Protein AF-A0AAD7R2Z1-F1 (afdb_monomer_lite)

Sequence (159 aa):
MWKLELHLGRKLVWLECNLHTGELPLRHLIVDLDSATDMDINPNFTRIFVGPPLIKLHDKVIQDLSTDQHYGYRIVCAVRDGVLPARLALLEIRPVNHSHWLTTANRLLRLWVSKHELKGKNHLKNLQFIEEFIIGVYYPCWFNVKVKHSSQEIDLCIQ

pLDDT: mean 76.28, std 16.82, range [32.16, 95.31]

Radius of gyration: 16.96 Å; chains: 1; bounding box: 36×29×52 Å

Foldseek 3Di:
DVVVCVVVVDDPPCQVVVLVVVCVVLVVLQPDLQCLLVFAFDLQQAAAAAADDADDDDVVVLVVDDPLLNLLVQLLVCSNVSHDDPVSSNDDQDGDDPPDVSSVLSSLSSNSRGPNPPPDPVSVVSSSVSVNCCNRPVNSSVVVVVVVVVVVVVVVVPD

Organism: NCBI:txid143900

Structure (mmCIF, N/CA/C/O backbone):
data_AF-A0AAD7R2Z1-F1
#
_entry.id   AF-A0AAD7R2Z1-F1
#
loop_
_atom_site.group_PDB
_atom_site.id
_atom_site.type_symbol
_atom_site.label_atom_id
_atom_site.label_alt_id
_atom_site.label_comp_id
_atom_site.label_asym_id
_atom_site.label_entity_id
_atom_site.label_seq_id
_atom_site.pdbx_PDB_ins_code
_atom_site.Cartn_x
_atom_site.Cartn_y
_atom_site.Cartn_z
_atom_site.occupancy
_atom_site.B_iso_or_equiv
_atom_site.auth_seq_id
_atom_site.auth_comp_id
_atom_site.auth_asym_id
_atom_site.auth_atom_id
_atom_site.pdbx_PDB_model_num
ATOM 1 N N . MET A 1 1 ? -7.208 2.389 -27.638 1.00 43.84 1 MET A N 1
ATOM 2 C CA . MET A 1 1 ? -6.756 3.639 -26.985 1.00 43.84 1 MET A CA 1
ATOM 3 C C . MET A 1 1 ? -7.165 4.877 -27.784 1.00 43.84 1 MET A C 1
ATOM 5 O O . MET A 1 1 ? -7.931 5.658 -27.247 1.00 43.84 1 MET A O 1
ATOM 9 N N . TRP A 1 2 ? -6.814 4.998 -29.071 1.00 33.09 2 TRP A N 1
ATOM 10 C CA . TRP A 1 2 ? -7.135 6.170 -29.916 1.00 33.09 2 TRP A CA 1
ATOM 11 C C . TRP A 1 2 ? -8.634 6.523 -30.074 1.00 33.09 2 TRP A C 1
ATOM 13 O O . TRP A 1 2 ? -8.988 7.696 -30.110 1.00 33.09 2 TRP A O 1
ATOM 23 N N . LYS A 1 3 ? -9.542 5.533 -30.107 1.00 46.34 3 LYS A N 1
ATOM 24 C CA . LYS A 1 3 ? -10.993 5.786 -30.252 1.00 46.34 3 LYS A CA 1
ATOM 25 C C . LYS A 1 3 ? -11.636 6.501 -29.050 1.00 46.34 3 LYS A C 1
ATOM 27 O O . LYS A 1 3 ? -12.673 7.127 -29.221 1.00 46.34 3 LYS A O 1
ATOM 32 N N . LEU A 1 4 ? -11.042 6.414 -27.854 1.00 42.09 4 LEU A N 1
ATOM 33 C CA . LEU A 1 4 ? -11.600 6.996 -26.623 1.00 42.09 4 LEU A CA 1
ATOM 34 C C . LEU A 1 4 ? -11.160 8.455 -26.418 1.00 42.09 4 LEU A C 1
ATOM 36 O O . LEU A 1 4 ? -11.942 9.280 -25.961 1.00 42.09 4 LEU A O 1
ATOM 40 N N . GLU A 1 5 ? -9.925 8.785 -26.802 1.00 49.44 5 GLU A N 1
ATOM 41 C CA . GLU A 1 5 ? -9.398 10.158 -26.757 1.00 49.44 5 GLU A CA 1
ATOM 42 C C . GLU A 1 5 ? -10.112 11.066 -27.762 1.00 49.44 5 GLU A C 1
ATOM 44 O O . GLU A 1 5 ? -10.431 12.210 -27.442 1.00 49.44 5 GLU A O 1
ATOM 49 N N . LEU A 1 6 ? -10.455 10.524 -28.937 1.00 56.31 6 LEU A N 1
ATOM 50 C CA . LEU A 1 6 ? -11.287 11.211 -29.927 1.00 56.31 6 LEU A CA 1
ATOM 51 C C . LEU A 1 6 ? -12.702 11.512 -29.415 1.00 56.31 6 LEU A C 1
ATOM 53 O O . LEU A 1 6 ? -13.277 12.525 -29.792 1.00 56.31 6 LEU A O 1
ATOM 57 N N . HIS A 1 7 ? -13.260 10.656 -28.555 1.00 57.31 7 HIS A N 1
ATOM 58 C CA . HIS A 1 7 ? -14.610 10.839 -28.017 1.00 57.31 7 HIS A CA 1
ATOM 59 C C . HIS A 1 7 ? -14.663 11.871 -26.875 1.00 57.31 7 HIS A C 1
ATOM 61 O O . HIS A 1 7 ? -15.716 12.439 -26.609 1.00 57.31 7 HIS A O 1
ATOM 67 N N . LEU A 1 8 ? -13.531 12.120 -26.203 1.00 52.31 8 LEU A N 1
ATOM 68 C CA . LEU A 1 8 ? -13.421 13.010 -25.037 1.00 52.31 8 LEU A CA 1
ATOM 69 C C . LEU A 1 8 ? -12.708 14.342 -25.330 1.00 52.31 8 LEU A C 1
ATOM 71 O O . LEU A 1 8 ? -12.658 15.204 -24.456 1.00 52.31 8 LEU A O 1
ATOM 75 N N . GLY A 1 9 ? -12.128 14.514 -26.522 1.00 52.06 9 GLY A N 1
ATOM 76 C CA . GLY A 1 9 ? -11.547 15.783 -26.975 1.00 52.06 9 GLY A CA 1
ATOM 77 C C . GLY A 1 9 ? -10.304 16.258 -26.210 1.00 52.06 9 GLY A C 1
ATOM 78 O O . GLY A 1 9 ? -9.946 17.430 -26.303 1.00 52.06 9 GLY A O 1
ATOM 79 N N . ARG A 1 10 ? -9.629 15.389 -25.447 1.00 47.22 10 ARG A N 1
ATOM 80 C CA . ARG A 1 10 ? -8.401 15.737 -24.707 1.00 47.22 10 ARG A CA 1
ATOM 81 C C . ARG A 1 10 ? -7.401 14.582 -24.674 1.00 47.22 10 ARG A C 1
ATOM 83 O O . ARG A 1 10 ? -7.797 13.427 -24.539 1.00 47.22 10 ARG A O 1
ATOM 90 N N . LYS A 1 11 ? -6.102 14.902 -24.764 1.00 50.38 11 LYS A N 1
ATOM 91 C CA . LYS A 1 11 ? -5.001 13.928 -24.632 1.00 50.38 11 LYS A CA 1
ATOM 92 C C . LYS A 1 11 ? -4.988 13.323 -23.228 1.00 50.38 11 LYS A C 1
ATOM 94 O O . LYS A 1 11 ? -5.017 14.066 -22.245 1.00 50.38 11 LYS A O 1
ATOM 99 N N . LEU A 1 12 ? -4.859 12.003 -23.113 1.00 54.19 12 LEU A N 1
ATOM 100 C CA . LEU A 1 12 ? -4.690 11.320 -21.829 1.00 54.19 12 LEU A CA 1
ATOM 101 C C . LEU A 1 12 ? -3.236 11.414 -21.336 1.00 54.19 12 LEU A C 1
ATOM 103 O O . LEU A 1 12 ? -2.536 10.420 -21.206 1.00 54.19 12 LEU A O 1
ATOM 107 N N . VAL A 1 13 ? -2.816 12.627 -20.976 1.00 51.50 13 VAL A N 1
ATOM 108 C CA . VAL A 1 13 ? -1.734 12.879 -19.994 1.00 51.50 13 VAL A CA 1
ATOM 109 C C . VAL A 1 13 ? -2.286 12.746 -18.551 1.00 51.50 13 VAL A C 1
ATOM 111 O O . VAL A 1 13 ? -1.600 12.948 -17.563 1.00 51.50 13 VAL A O 1
ATOM 114 N N . TRP A 1 14 ? -3.563 12.375 -18.409 1.00 56.75 14 TRP A N 1
ATOM 115 C CA . TRP A 1 14 ? -4.373 12.620 -17.217 1.00 56.75 14 TRP A CA 1
ATOM 116 C C . TRP A 1 14 ? -4.494 11.459 -16.222 1.00 56.75 14 TRP A C 1
ATOM 118 O O . TRP A 1 14 ? -5.185 11.637 -15.231 1.00 56.75 14 TRP A O 1
ATOM 128 N N . LEU A 1 15 ? -3.904 10.274 -16.427 1.00 57.38 15 LEU A N 1
ATOM 129 C CA . LEU A 1 15 ? -4.143 9.160 -15.488 1.00 57.38 15 LEU A CA 1
ATOM 130 C C . LEU A 1 15 ? -3.536 9.434 -14.098 1.00 57.38 15 LEU A C 1
ATOM 132 O O . LEU A 1 15 ? -4.245 9.312 -13.105 1.00 57.38 15 LEU A O 1
ATOM 136 N N . GLU A 1 16 ? -2.276 9.877 -14.033 1.00 60.12 16 GLU A N 1
ATOM 137 C CA . GLU A 1 16 ? -1.632 10.310 -12.780 1.00 60.12 16 GLU A CA 1
ATOM 138 C C . GLU A 1 16 ? -2.320 11.547 -12.189 1.00 60.12 16 GLU A C 1
ATOM 140 O O . GLU A 1 16 ? -2.627 11.574 -11.003 1.00 60.12 16 GLU A O 1
ATOM 145 N N . CYS A 1 17 ? -2.682 12.537 -13.012 1.00 60.03 17 CYS A N 1
ATOM 146 C CA . CYS A 1 17 ? -3.427 13.708 -12.538 1.00 60.03 17 CYS A CA 1
ATOM 147 C C . CYS A 1 17 ? -4.828 13.351 -12.007 1.00 60.03 17 CYS A C 1
ATOM 149 O O . CYS A 1 17 ? -5.294 13.970 -11.055 1.00 60.03 17 CYS A O 1
ATOM 151 N N . ASN A 1 18 ? -5.510 12.362 -12.595 1.00 63.53 18 ASN A N 1
ATOM 152 C CA . ASN A 1 18 ? -6.810 11.873 -12.131 1.00 63.53 18 ASN A CA 1
ATOM 153 C C . ASN A 1 18 ? -6.674 11.081 -10.831 1.00 63.53 18 ASN A C 1
ATOM 155 O O . ASN A 1 18 ? -7.543 11.206 -9.973 1.00 63.53 18 ASN A O 1
ATOM 159 N N . LEU A 1 19 ? -5.593 10.308 -10.674 1.00 70.19 19 LEU A N 1
ATOM 160 C CA . LEU A 1 19 ? -5.243 9.684 -9.398 1.00 70.19 19 LEU A CA 1
ATOM 161 C C . LEU A 1 19 ? -5.070 10.784 -8.343 1.00 70.19 19 LEU A C 1
ATOM 163 O O . LEU A 1 19 ? -5.856 10.820 -7.404 1.00 70.19 19 LEU A O 1
ATOM 167 N N . HIS A 1 20 ? -4.223 11.786 -8.597 1.00 66.19 20 HIS A N 1
ATOM 168 C CA . HIS A 1 20 ? -4.030 12.935 -7.703 1.00 66.19 20 HIS A CA 1
ATOM 169 C C . HIS A 1 20 ? -5.300 13.742 -7.416 1.00 66.19 20 HIS A C 1
ATOM 171 O O . HIS A 1 20 ? -5.501 14.223 -6.301 1.00 66.19 20 HIS A O 1
ATOM 177 N N . THR A 1 21 ? -6.198 13.865 -8.390 1.00 66.00 21 THR A N 1
ATOM 178 C CA . THR A 1 21 ? -7.496 14.522 -8.188 1.00 66.00 21 THR A CA 1
ATOM 179 C C . THR A 1 21 ? -8.430 13.664 -7.331 1.00 66.00 21 THR A C 1
ATOM 181 O O . THR A 1 21 ? -9.137 14.204 -6.486 1.00 66.00 21 THR A O 1
ATOM 184 N N . GLY A 1 22 ? -8.415 12.338 -7.500 1.00 65.81 22 GLY A N 1
ATOM 185 C CA . GLY A 1 22 ? -9.160 11.388 -6.666 1.00 65.81 22 GLY A CA 1
ATOM 186 C C . GLY A 1 22 ? -8.639 11.296 -5.228 1.00 65.81 22 GLY A C 1
ATOM 187 O O . GLY A 1 22 ? -9.402 10.994 -4.315 1.00 65.81 22 GLY A O 1
ATOM 188 N N . GLU A 1 23 ? -7.368 11.629 -5.008 1.00 68.94 23 GLU A N 1
ATOM 189 C CA . GLU A 1 23 ? -6.739 11.699 -3.685 1.00 68.94 23 GLU A CA 1
ATOM 190 C C . GLU A 1 23 ? -7.206 12.911 -2.870 1.00 68.94 23 GLU A C 1
ATOM 192 O O . GLU A 1 23 ? -7.312 12.825 -1.647 1.00 68.94 23 GLU A O 1
ATOM 197 N N . LEU A 1 24 ? -7.488 14.048 -3.522 1.00 67.12 24 LEU A N 1
ATOM 198 C CA . LEU A 1 24 ? -7.874 15.298 -2.852 1.00 67.12 24 LEU A CA 1
ATOM 199 C C . LEU A 1 24 ? -9.105 15.129 -1.941 1.00 67.12 24 LEU A C 1
ATOM 201 O O . LEU A 1 24 ? -9.018 15.523 -0.775 1.00 67.12 24 LEU A O 1
ATOM 205 N N . PRO A 1 25 ? -10.206 14.491 -2.390 1.00 67.62 25 PRO A N 1
ATOM 206 C CA . PRO A 1 25 ? -11.323 14.150 -1.522 1.00 67.62 25 PRO A CA 1
ATOM 207 C C . PRO A 1 25 ? -10.960 13.228 -0.362 1.00 67.62 25 PRO A C 1
ATOM 209 O O . PRO A 1 25 ? -11.656 13.268 0.637 1.00 67.62 25 PRO A O 1
ATOM 212 N N . LEU A 1 26 ? -9.907 12.410 -0.444 1.00 68.81 26 LEU A N 1
ATOM 213 C CA . LEU A 1 26 ? -9.545 11.462 0.618 1.00 68.81 26 LEU A CA 1
ATOM 214 C C . LEU A 1 26 ? -8.623 12.074 1.679 1.00 68.81 26 LEU A C 1
ATOM 216 O O . LEU A 1 26 ? -8.532 11.535 2.777 1.00 68.81 26 LEU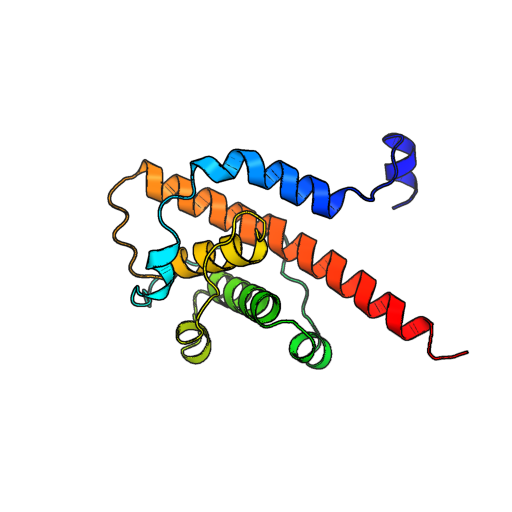 A O 1
ATOM 220 N N . ARG A 1 27 ? -7.985 13.223 1.409 1.00 70.44 27 ARG A N 1
ATOM 221 C CA . ARG A 1 27 ? -7.016 13.850 2.331 1.00 70.44 27 ARG A CA 1
ATOM 222 C C . ARG A 1 27 ? -7.579 14.140 3.720 1.00 70.44 27 ARG A C 1
ATOM 224 O O . ARG A 1 27 ? -6.866 13.975 4.700 1.00 70.44 27 ARG A O 1
ATOM 231 N N . HIS A 1 28 ? -8.848 14.532 3.812 1.00 70.44 28 HIS A N 1
ATOM 232 C CA . HIS A 1 28 ? -9.491 14.839 5.095 1.00 70.44 28 HIS A CA 1
ATOM 233 C C . HIS A 1 28 ? -9.724 13.603 5.981 1.00 70.44 28 HIS A C 1
ATOM 235 O O . HIS A 1 28 ? -10.021 13.746 7.163 1.00 70.44 28 HIS A O 1
ATOM 241 N N . LEU A 1 29 ? -9.607 12.398 5.416 1.00 67.12 29 LEU A N 1
ATOM 242 C CA . LEU A 1 29 ? -9.781 11.130 6.124 1.00 67.12 29 LEU A CA 1
ATOM 243 C C . LEU A 1 29 ? -8.457 10.567 6.664 1.00 67.12 29 LEU A C 1
ATOM 245 O O . LEU A 1 29 ? -8.460 9.552 7.357 1.00 67.12 29 LEU A O 1
ATOM 249 N N . ILE A 1 30 ? -7.335 11.209 6.337 1.00 68.88 30 ILE A N 1
ATOM 250 C CA . ILE A 1 30 ? -5.983 10.760 6.659 1.00 68.88 30 ILE A CA 1
ATOM 251 C C . ILE A 1 30 ? -5.508 11.543 7.884 1.00 68.88 30 ILE A C 1
ATOM 253 O O . ILE A 1 30 ? -5.001 12.655 7.758 1.00 68.88 30 ILE A O 1
ATOM 257 N N . VAL A 1 31 ? -5.707 10.982 9.076 1.00 61.53 31 VAL A N 1
ATOM 258 C CA . VAL A 1 31 ? -5.279 11.583 10.351 1.00 61.53 31 VAL A CA 1
ATOM 259 C C . VAL A 1 31 ? -4.136 10.744 10.943 1.00 61.53 31 VAL A C 1
ATOM 261 O O . VAL A 1 31 ? -4.228 9.520 10.957 1.00 61.53 31 VAL A O 1
ATOM 264 N N . ASP A 1 32 ? -3.059 11.402 11.387 1.00 63.72 32 ASP A N 1
ATOM 265 C CA . ASP A 1 32 ? -1.919 10.856 12.157 1.00 63.72 32 ASP A CA 1
ATOM 266 C C . ASP A 1 32 ? -1.223 9.584 11.621 1.00 63.72 32 ASP A C 1
ATOM 268 O O . ASP A 1 32 ? -0.943 8.630 12.352 1.00 63.72 32 ASP A O 1
ATOM 272 N N . LEU A 1 33 ? -0.841 9.597 10.339 1.00 70.00 33 LEU A N 1
ATOM 273 C CA . LEU A 1 33 ? -0.086 8.506 9.695 1.00 70.00 33 LEU A CA 1
ATOM 274 C C . LEU A 1 33 ? 1.356 8.317 10.180 1.00 70.00 33 LEU A C 1
ATOM 276 O O . LEU A 1 33 ? 1.963 7.282 9.880 1.00 70.00 33 LEU A O 1
ATOM 280 N N . ASP A 1 34 ? 1.942 9.299 10.863 1.00 67.56 34 ASP A N 1
ATOM 281 C CA . ASP A 1 34 ? 3.351 9.209 11.254 1.00 67.56 34 ASP A CA 1
ATOM 282 C C . ASP A 1 34 ? 3.589 8.086 12.271 1.00 67.56 34 ASP A C 1
ATOM 284 O O . ASP A 1 34 ? 4.593 7.386 12.171 1.00 67.56 34 ASP A O 1
ATOM 288 N N . SER A 1 35 ? 2.593 7.806 13.114 1.00 68.69 35 SER A N 1
ATOM 289 C CA . SER A 1 35 ? 2.616 6.726 14.109 1.00 68.69 35 SER A CA 1
ATOM 290 C C . SER A 1 35 ? 2.430 5.314 13.533 1.00 68.69 35 SER A C 1
ATOM 292 O O . SER A 1 35 ? 2.684 4.326 14.220 1.00 68.69 35 SER A O 1
ATOM 294 N N . ALA A 1 36 ? 1.992 5.176 12.274 1.00 67.12 36 ALA A N 1
ATOM 295 C CA . ALA A 1 36 ? 1.623 3.880 11.695 1.00 67.12 36 ALA A CA 1
ATOM 296 C C . ALA A 1 36 ? 2.800 2.892 11.597 1.00 67.12 36 ALA A C 1
ATOM 298 O O . ALA A 1 36 ? 2.593 1.677 11.646 1.00 67.12 36 ALA A O 1
ATOM 299 N N . THR A 1 37 ? 4.026 3.405 11.449 1.00 69.88 37 THR A N 1
ATOM 300 C CA . THR A 1 37 ? 5.254 2.601 11.357 1.00 69.88 37 THR A CA 1
ATOM 301 C C . THR A 1 37 ? 5.692 2.022 12.698 1.00 69.88 37 THR A C 1
ATOM 303 O O . THR A 1 37 ? 6.309 0.960 12.708 1.00 69.88 37 THR A O 1
ATOM 306 N N . ASP A 1 38 ? 5.308 2.658 13.805 1.00 78.00 38 ASP A N 1
ATOM 307 C CA . ASP A 1 38 ? 5.702 2.258 15.161 1.00 78.00 38 ASP A CA 1
ATOM 308 C C . ASP A 1 38 ? 4.762 1.191 15.743 1.00 78.00 38 ASP A C 1
ATOM 310 O O . ASP A 1 38 ? 5.031 0.598 16.786 1.00 78.00 38 ASP A O 1
ATOM 314 N N . MET A 1 39 ? 3.643 0.928 15.062 1.00 83.50 39 MET A N 1
ATOM 315 C CA . MET A 1 39 ? 2.657 -0.053 15.493 1.00 83.50 39 MET A CA 1
ATOM 316 C C . MET A 1 39 ? 3.066 -1.479 15.114 1.00 83.50 39 MET A C 1
ATOM 318 O O . MET A 1 39 ? 3.430 -1.770 13.966 1.00 83.50 39 MET A O 1
ATOM 322 N N . ASP A 1 40 ? 2.874 -2.392 16.064 1.00 88.38 40 ASP A N 1
ATOM 323 C CA . ASP A 1 40 ? 2.938 -3.836 15.853 1.00 88.38 40 ASP A CA 1
ATOM 324 C C . ASP A 1 40 ? 2.055 -4.292 14.685 1.00 88.38 40 ASP A C 1
ATOM 326 O O . ASP A 1 40 ? 0.939 -3.803 14.500 1.00 88.38 40 ASP A O 1
ATOM 330 N N . ILE A 1 41 ? 2.501 -5.317 13.959 1.00 90.50 41 ILE A N 1
ATOM 331 C CA . ILE A 1 41 ? 1.682 -5.994 12.947 1.00 90.50 41 ILE A CA 1
ATOM 332 C C . ILE A 1 41 ? 0.545 -6.770 13.612 1.00 90.50 41 ILE A C 1
ATOM 334 O O . ILE A 1 41 ? 0.747 -7.487 14.597 1.00 90.50 41 ILE A O 1
ATOM 338 N N . ASN A 1 42 ? -0.651 -6.675 13.037 1.00 89.94 42 ASN A N 1
ATOM 339 C CA . ASN A 1 42 ? -1.754 -7.571 13.338 1.00 89.94 42 ASN A CA 1
ATOM 340 C C . ASN A 1 42 ? -1.620 -8.831 12.465 1.00 89.94 42 ASN A C 1
ATOM 342 O O . ASN A 1 42 ? -1.882 -8.748 11.272 1.00 89.94 42 ASN A O 1
ATOM 346 N N . PRO A 1 43 ? -1.269 -10.012 13.003 1.00 86.62 43 PRO A N 1
ATOM 347 C CA . PRO A 1 43 ? -1.122 -11.224 12.189 1.00 86.62 43 PRO A CA 1
ATOM 348 C C . PRO A 1 43 ? -2.439 -11.695 11.548 1.00 86.62 43 PRO A C 1
ATOM 350 O O . PRO A 1 43 ? -2.407 -12.503 10.628 1.00 86.62 43 PRO A O 1
ATOM 353 N N . ASN A 1 44 ? -3.581 -11.185 12.020 1.00 89.94 44 ASN A N 1
ATOM 354 C CA . ASN A 1 44 ? -4.922 -11.542 11.567 1.00 89.94 44 ASN A CA 1
ATOM 355 C C . ASN A 1 44 ? -5.627 -10.361 10.873 1.00 89.94 44 ASN A C 1
ATOM 357 O O . ASN A 1 44 ? -6.848 -10.222 10.981 1.00 89.94 44 ASN A O 1
ATOM 361 N N . PHE A 1 45 ? -4.882 -9.458 10.220 1.00 90.69 45 PHE A N 1
ATOM 362 C CA . PHE A 1 45 ? -5.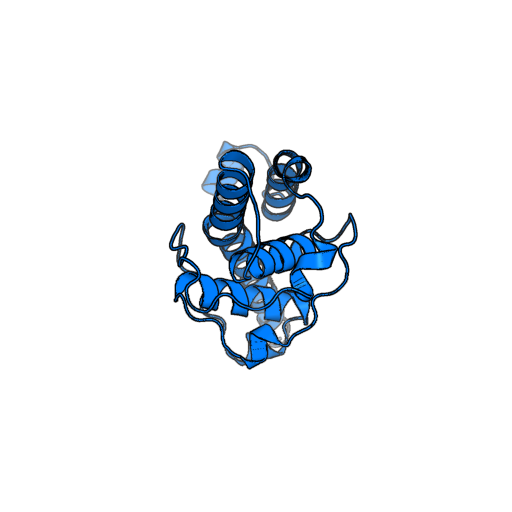500 -8.377 9.449 1.00 90.69 45 PHE A CA 1
ATOM 363 C C . PHE A 1 45 ? -6.411 -8.947 8.347 1.00 90.69 45 PHE A C 1
ATOM 365 O O . PHE A 1 45 ? -6.184 -10.033 7.810 1.00 90.69 45 PHE A O 1
ATOM 372 N N . THR A 1 46 ? -7.471 -8.217 7.997 1.00 91.69 46 THR A N 1
ATOM 373 C CA . THR A 1 46 ? -8.408 -8.680 6.964 1.00 91.69 46 THR A CA 1
ATOM 374 C C . THR A 1 46 ? -7.815 -8.440 5.580 1.00 91.69 46 THR A C 1
ATOM 376 O O . THR A 1 46 ? -7.431 -7.317 5.248 1.00 91.69 46 THR A O 1
ATOM 379 N N . ARG A 1 47 ? -7.754 -9.488 4.751 1.00 94.19 47 ARG A N 1
ATOM 380 C CA . ARG A 1 47 ? -7.340 -9.344 3.349 1.00 94.19 47 ARG A CA 1
ATOM 381 C C . ARG A 1 47 ? -8.314 -8.453 2.583 1.00 94.19 47 ARG A C 1
ATOM 383 O O . ARG A 1 47 ? -9.528 -8.600 2.719 1.00 94.19 47 ARG A O 1
ATOM 390 N N . ILE A 1 48 ? -7.786 -7.596 1.717 1.00 92.88 48 ILE A N 1
ATOM 391 C CA . ILE A 1 48 ? -8.594 -6.785 0.800 1.00 92.88 48 ILE A CA 1
ATOM 392 C C . ILE A 1 48 ? -8.379 -7.313 -0.613 1.00 92.88 48 ILE A C 1
ATOM 394 O O . ILE A 1 48 ? -7.268 -7.301 -1.138 1.00 92.88 48 ILE A O 1
ATOM 398 N N . PHE A 1 49 ? -9.453 -7.786 -1.241 1.00 90.75 49 PHE A N 1
ATOM 399 C CA . PHE A 1 49 ? -9.416 -8.343 -2.589 1.00 90.75 49 PHE A CA 1
ATOM 400 C C . PHE A 1 49 ? -10.442 -7.642 -3.482 1.00 90.75 49 PHE A C 1
ATOM 402 O O . PHE A 1 49 ? -11.524 -8.160 -3.740 1.00 90.75 49 PHE A O 1
ATOM 409 N N . VAL A 1 50 ? -10.084 -6.440 -3.939 1.00 90.75 50 VAL A N 1
ATOM 410 C CA . VAL A 1 50 ? -10.905 -5.609 -4.831 1.00 90.75 50 VAL A CA 1
ATOM 411 C C . VAL A 1 50 ? -10.114 -5.183 -6.069 1.00 90.75 50 VAL A C 1
ATOM 413 O O . VAL A 1 50 ? -8.880 -5.193 -6.069 1.00 90.75 50 VAL A O 1
ATOM 416 N N . GLY A 1 51 ? -10.833 -4.812 -7.131 1.00 89.81 51 GLY A N 1
ATOM 417 C CA . GLY A 1 51 ? -10.251 -4.332 -8.386 1.00 89.81 51 GLY A CA 1
ATOM 418 C C . GLY A 1 51 ? -9.474 -5.392 -9.189 1.00 89.81 51 GLY A C 1
ATOM 419 O O . GLY A 1 51 ? -9.443 -6.573 -8.827 1.00 89.81 51 GLY A O 1
ATOM 420 N N . PRO A 1 52 ? -8.844 -4.994 -10.311 1.00 89.31 52 PRO A N 1
ATOM 421 C CA . PRO A 1 52 ? -8.076 -5.898 -11.157 1.00 89.31 52 PRO A CA 1
ATOM 422 C C . PRO A 1 52 ? -6.847 -6.449 -10.417 1.00 89.31 52 PRO A C 1
ATOM 424 O O . PRO A 1 52 ? -6.362 -5.826 -9.464 1.00 89.31 52 PRO A O 1
ATOM 427 N N . PRO A 1 53 ? -6.317 -7.614 -10.830 1.00 88.19 53 PRO A N 1
ATOM 428 C CA . PRO A 1 53 ? -5.072 -8.137 -10.280 1.00 88.19 53 PRO A CA 1
ATOM 429 C C . PRO A 1 53 ? -3.925 -7.147 -10.505 1.00 88.19 53 PRO A C 1
ATOM 431 O O . PRO A 1 53 ? -3.866 -6.466 -11.531 1.00 88.19 53 PRO A O 1
ATOM 434 N N . LEU A 1 54 ? -3.007 -7.070 -9.539 1.00 89.00 54 LEU A N 1
ATOM 435 C CA . LEU A 1 54 ? -1.794 -6.276 -9.690 1.00 89.00 54 LEU A CA 1
ATOM 436 C C . LEU A 1 54 ? -0.934 -6.896 -10.798 1.0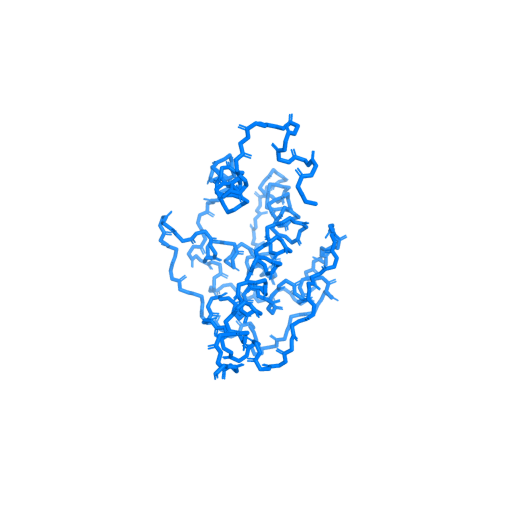0 89.00 54 LEU A C 1
ATOM 438 O O . LEU A 1 54 ? -0.804 -8.121 -10.869 1.00 89.00 54 LEU A O 1
ATOM 442 N N . ILE A 1 55 ? -0.352 -6.063 -11.661 1.00 88.50 55 ILE A N 1
ATOM 443 C CA . ILE A 1 55 ? 0.543 -6.547 -12.713 1.00 88.50 55 ILE A CA 1
ATOM 444 C C . ILE A 1 55 ? 1.716 -7.317 -12.088 1.00 88.50 55 ILE A C 1
ATOM 446 O O . ILE A 1 55 ? 2.345 -6.873 -11.122 1.00 88.50 55 ILE A O 1
ATOM 450 N N . LYS A 1 56 ? 2.001 -8.506 -12.622 1.00 89.06 56 LYS A N 1
ATOM 451 C CA . LYS A 1 56 ? 3.168 -9.286 -12.209 1.00 89.06 56 LYS A CA 1
ATOM 452 C C . LYS A 1 56 ? 4.402 -8.669 -12.852 1.00 89.06 56 LYS A C 1
ATOM 454 O O . LYS A 1 56 ? 4.545 -8.704 -14.071 1.00 89.06 56 LYS A O 1
ATOM 459 N N . LEU A 1 57 ? 5.254 -8.070 -12.029 1.00 85.62 57 LEU A N 1
ATOM 460 C CA . LEU A 1 57 ? 6.506 -7.476 -12.476 1.00 85.62 57 LEU A CA 1
ATOM 461 C C . LEU A 1 57 ? 7.581 -8.559 -12.564 1.00 85.62 57 LEU A C 1
ATOM 463 O O . LEU A 1 57 ? 7.633 -9.453 -11.722 1.00 85.62 57 LEU A O 1
ATOM 467 N N . HIS A 1 58 ? 8.442 -8.472 -13.576 1.00 84.12 58 HIS A N 1
ATOM 468 C CA . HIS A 1 58 ? 9.628 -9.320 -13.663 1.00 84.12 58 HIS A CA 1
ATOM 469 C C . HIS A 1 58 ? 10.635 -8.923 -12.571 1.00 84.12 58 HIS A C 1
ATOM 471 O O . HIS A 1 58 ? 10.744 -7.740 -12.248 1.00 84.12 58 HIS A O 1
ATOM 477 N N . ASP A 1 59 ? 11.416 -9.872 -12.047 1.00 82.31 59 ASP A N 1
ATOM 478 C CA . ASP A 1 59 ? 12.322 -9.626 -10.911 1.00 82.31 59 ASP A CA 1
ATOM 479 C C . ASP A 1 59 ? 13.303 -8.472 -11.149 1.00 82.31 59 ASP A C 1
ATOM 481 O O . ASP A 1 59 ? 13.535 -7.669 -10.252 1.00 82.31 59 ASP A O 1
ATOM 485 N N . LYS A 1 60 ? 13.810 -8.338 -12.380 1.00 80.44 60 LYS A N 1
ATOM 486 C CA . LYS A 1 60 ? 14.650 -7.203 -12.801 1.00 80.44 60 LYS A CA 1
ATOM 487 C C . LYS A 1 60 ? 13.957 -5.851 -12.579 1.00 80.44 60 LYS A C 1
ATOM 489 O O . LYS A 1 60 ? 14.512 -4.975 -11.938 1.00 80.44 60 LYS A O 1
ATOM 494 N N . VAL A 1 61 ? 12.697 -5.724 -13.003 1.00 82.44 61 VAL A N 1
ATOM 495 C CA . VAL A 1 61 ? 11.915 -4.490 -12.812 1.00 82.44 61 VAL A CA 1
ATOM 496 C C . VAL A 1 61 ? 11.689 -4.219 -11.326 1.00 82.44 61 VAL A C 1
ATOM 498 O O . VAL A 1 61 ? 11.749 -3.073 -10.906 1.00 82.44 61 VAL A O 1
ATOM 501 N N . ILE A 1 62 ? 11.456 -5.264 -10.522 1.00 82.81 62 ILE A N 1
ATOM 502 C CA . ILE A 1 62 ? 11.277 -5.145 -9.066 1.00 82.81 62 ILE A CA 1
ATOM 503 C C . ILE A 1 62 ? 12.556 -4.645 -8.375 1.00 82.81 62 ILE A C 1
ATOM 505 O O . ILE A 1 62 ? 12.454 -3.942 -7.365 1.00 82.81 62 ILE A O 1
ATOM 509 N N . GLN A 1 63 ? 13.730 -5.029 -8.882 1.00 82.69 63 GLN A N 1
ATOM 510 C CA . GLN A 1 63 ? 15.038 -4.602 -8.370 1.00 82.69 63 GLN A CA 1
ATOM 511 C C . GLN A 1 63 ? 15.341 -3.137 -8.703 1.00 82.69 63 GLN A C 1
ATOM 513 O O . GLN A 1 63 ? 15.952 -2.458 -7.884 1.00 82.69 63 GLN A O 1
ATOM 518 N N . ASP A 1 64 ? 14.844 -2.642 -9.837 1.00 84.44 64 ASP A N 1
ATOM 519 C CA . ASP A 1 64 ? 15.030 -1.254 -10.280 1.00 84.44 64 ASP A CA 1
ATOM 520 C C . ASP A 1 64 ? 14.010 -0.270 -9.663 1.00 84.44 64 ASP A C 1
ATOM 522 O O . ASP A 1 64 ? 14.071 0.940 -9.900 1.00 84.44 64 ASP A O 1
ATOM 526 N N . LEU A 1 65 ? 13.049 -0.758 -8.866 1.00 86.00 65 LEU A N 1
ATOM 527 C CA . LEU A 1 65 ? 12.093 0.096 -8.157 1.00 86.00 65 LEU A CA 1
ATOM 528 C C . LEU A 1 65 ? 12.783 0.895 -7.048 1.00 86.00 65 LEU A C 1
ATOM 530 O O . LEU A 1 65 ? 13.593 0.369 -6.284 1.00 86.00 65 LEU A O 1
ATOM 534 N N . SER A 1 66 ? 12.365 2.151 -6.873 1.00 87.19 66 SER A N 1
ATOM 535 C CA . SER A 1 66 ? 12.758 2.910 -5.682 1.00 87.19 66 SER A CA 1
ATOM 536 C C . SER A 1 66 ? 12.210 2.252 -4.411 1.00 87.19 66 SER A C 1
ATOM 538 O O . SER A 1 66 ? 11.223 1.515 -4.459 1.00 87.19 66 SER A O 1
ATOM 540 N N . THR A 1 67 ? 12.798 2.557 -3.252 1.00 87.25 67 THR A N 1
ATOM 541 C CA . THR A 1 67 ? 12.393 1.974 -1.961 1.00 87.25 67 THR A CA 1
ATOM 542 C C . THR A 1 67 ? 10.884 2.072 -1.713 1.00 87.25 67 THR A C 1
ATOM 544 O O . THR A 1 67 ? 10.249 1.073 -1.379 1.00 87.25 67 THR A O 1
ATOM 547 N N . ASP A 1 68 ? 10.283 3.240 -1.957 1.00 87.06 68 ASP A N 1
ATOM 548 C CA . ASP A 1 68 ? 8.845 3.450 -1.752 1.00 87.06 68 ASP A CA 1
ATOM 549 C C . ASP A 1 68 ? 7.988 2.665 -2.755 1.00 87.06 68 ASP A C 1
ATOM 551 O O . ASP A 1 68 ? 6.920 2.167 -2.400 1.00 87.06 68 ASP A O 1
ATOM 555 N N . GLN A 1 69 ? 8.437 2.541 -4.005 1.00 89.06 69 GLN A N 1
ATOM 556 C CA . GLN A 1 69 ? 7.723 1.787 -5.040 1.00 89.06 69 GLN A CA 1
ATOM 557 C C . GLN A 1 69 ? 7.791 0.287 -4.759 1.00 89.06 69 GLN A C 1
ATOM 559 O O . GLN A 1 69 ? 6.783 -0.411 -4.860 1.00 89.06 69 GLN A O 1
ATOM 564 N N . HIS A 1 70 ? 8.968 -0.202 -4.366 1.00 91.12 70 HIS A N 1
ATOM 565 C CA . HIS A 1 70 ? 9.168 -1.587 -3.969 1.00 91.12 70 HIS A CA 1
ATOM 566 C C . HIS A 1 70 ? 8.292 -1.933 -2.764 1.00 91.12 70 HIS A C 1
ATOM 568 O O . HIS A 1 70 ? 7.598 -2.950 -2.781 1.00 91.12 70 HIS A O 1
ATOM 574 N N . TYR A 1 71 ? 8.275 -1.069 -1.744 1.00 92.12 71 TYR A N 1
ATOM 575 C CA . TYR A 1 71 ? 7.407 -1.235 -0.584 1.00 92.12 71 TYR A CA 1
ATOM 576 C C . TYR A 1 71 ? 5.936 -1.316 -1.003 1.00 92.12 71 TYR A C 1
ATOM 578 O O . TYR A 1 71 ? 5.272 -2.299 -0.680 1.00 92.12 71 TYR A O 1
ATOM 586 N N . GLY A 1 72 ? 5.465 -0.346 -1.795 1.00 92.94 72 GLY A N 1
ATOM 587 C CA . GLY A 1 72 ? 4.092 -0.292 -2.300 1.00 92.94 72 GLY A CA 1
ATOM 588 C C . GLY A 1 72 ? 3.685 -1.543 -3.075 1.00 92.94 72 GLY A C 1
ATOM 589 O O . GLY A 1 72 ? 2.626 -2.113 -2.824 1.00 92.94 72 GLY A O 1
ATOM 590 N N . TYR A 1 73 ? 4.555 -2.038 -3.959 1.00 93.19 73 TYR A N 1
ATOM 591 C CA . TYR A 1 73 ? 4.311 -3.284 -4.687 1.00 93.19 73 TYR A CA 1
ATOM 592 C C . TYR A 1 73 ? 4.113 -4.465 -3.732 1.00 93.19 73 TYR A C 1
ATOM 594 O O . TYR A 1 73 ? 3.143 -5.218 -3.829 1.00 93.19 73 TYR A O 1
ATOM 602 N N . ARG A 1 74 ? 5.047 -4.626 -2.789 1.00 94.06 74 ARG A N 1
ATOM 603 C CA . ARG A 1 74 ? 5.081 -5.768 -1.875 1.00 94.06 74 ARG A CA 1
ATOM 604 C C . ARG A 1 74 ? 3.926 -5.746 -0.880 1.00 94.06 74 ARG A C 1
ATOM 606 O O . ARG A 1 74 ? 3.364 -6.807 -0.613 1.00 94.06 74 ARG A O 1
ATOM 613 N N . ILE A 1 75 ? 3.562 -4.577 -0.354 1.00 94.81 75 ILE A N 1
ATOM 614 C CA . ILE A 1 75 ? 2.488 -4.472 0.636 1.00 94.81 75 ILE A CA 1
ATOM 615 C C . ILE A 1 75 ? 1.111 -4.681 0.005 1.00 94.81 75 ILE A C 1
ATOM 617 O O . ILE A 1 75 ? 0.282 -5.358 0.603 1.00 94.81 75 ILE A O 1
ATOM 621 N N . VAL A 1 76 ? 0.882 -4.236 -1.235 1.00 95.31 76 VAL A N 1
ATOM 622 C CA . VAL A 1 76 ? -0.363 -4.559 -1.954 1.00 95.31 76 VAL A CA 1
ATOM 623 C C . VAL A 1 76 ? -0.502 -6.064 -2.164 1.00 95.31 76 VAL A C 1
ATOM 625 O O . VAL A 1 76 ? -1.579 -6.607 -1.926 1.00 95.31 76 VAL A O 1
ATOM 628 N N . CYS A 1 77 ? 0.566 -6.758 -2.572 1.00 94.12 77 CYS A N 1
ATOM 629 C CA . CYS A 1 77 ? 0.539 -8.220 -2.673 1.00 94.12 77 CYS A CA 1
ATOM 630 C C . CYS A 1 77 ? 0.211 -8.861 -1.317 1.00 94.12 77 CYS A C 1
ATOM 632 O O . CYS A 1 77 ? -0.727 -9.647 -1.226 1.00 94.12 77 CYS A O 1
ATOM 634 N N . ALA A 1 78 ? 0.904 -8.448 -0.253 1.00 94.25 78 ALA A N 1
ATOM 635 C CA . ALA A 1 78 ? 0.683 -8.960 1.097 1.00 94.25 78 ALA A CA 1
ATOM 636 C C . ALA A 1 78 ? -0.761 -8.770 1.590 1.00 94.25 78 ALA A C 1
ATOM 638 O O . ALA A 1 78 ? -1.353 -9.698 2.142 1.00 94.25 78 ALA A O 1
ATOM 639 N N . VAL A 1 79 ? -1.355 -7.592 1.368 1.00 95.25 79 VAL A N 1
ATOM 640 C CA . VAL A 1 79 ? -2.737 -7.317 1.784 1.00 95.25 79 VAL A CA 1
ATOM 641 C C . VAL A 1 79 ? -3.742 -8.150 0.986 1.00 95.25 79 VAL A C 1
ATOM 643 O O . VAL A 1 79 ? -4.729 -8.625 1.551 1.00 95.25 79 VAL A O 1
ATOM 646 N N . ARG A 1 80 ? -3.500 -8.374 -0.311 1.00 94.25 80 ARG A N 1
ATOM 647 C CA . ARG A 1 80 ? -4.374 -9.213 -1.150 1.00 94.25 80 ARG A CA 1
ATOM 648 C C . ARG A 1 80 ? -4.301 -10.689 -0.771 1.00 94.25 80 ARG A C 1
ATOM 650 O O . ARG A 1 80 ? -5.340 -11.356 -0.758 1.00 94.25 80 ARG A O 1
ATOM 657 N N . ASP A 1 81 ? -3.102 -11.159 -0.438 1.00 92.75 81 ASP A N 1
ATOM 658 C CA . ASP A 1 81 ? -2.832 -12.539 -0.028 1.00 92.75 81 ASP A CA 1
ATOM 659 C C . ASP A 1 81 ? -3.225 -12.798 1.437 1.00 92.75 81 ASP A C 1
ATOM 661 O O . ASP A 1 81 ? -3.440 -13.943 1.829 1.00 92.75 81 ASP A O 1
ATOM 665 N N . GLY A 1 82 ? -3.371 -11.740 2.243 1.00 93.06 82 GLY A N 1
ATOM 666 C CA . GLY A 1 82 ? -3.672 -11.835 3.673 1.00 93.06 82 GLY A CA 1
ATOM 667 C C . GLY A 1 82 ? -2.468 -12.226 4.530 1.00 93.06 82 GLY A C 1
ATOM 668 O O . GLY A 1 82 ? -2.646 -12.656 5.664 1.00 93.06 82 GLY A O 1
ATOM 669 N N . VAL A 1 83 ? -1.247 -12.112 3.997 1.00 92.25 83 VAL A N 1
ATOM 670 C CA . VAL A 1 83 ? -0.009 -12.505 4.683 1.00 92.25 83 VAL A CA 1
ATOM 671 C C . VAL A 1 83 ? 1.052 -11.430 4.483 1.00 92.25 83 VAL A C 1
ATOM 673 O O . VAL A 1 83 ? 1.459 -11.155 3.357 1.00 92.25 83 VAL A O 1
ATOM 676 N N . LEU A 1 84 ? 1.544 -10.853 5.584 1.00 93.06 84 LEU A N 1
ATOM 677 C CA . LEU A 1 84 ? 2.629 -9.872 5.563 1.00 93.06 84 LEU A CA 1
ATOM 678 C C . LEU A 1 84 ? 3.984 -10.541 5.860 1.00 93.06 84 LEU A C 1
ATOM 680 O O . LEU A 1 84 ? 4.178 -11.057 6.961 1.00 93.06 84 LEU A O 1
ATOM 684 N N . PRO A 1 85 ? 4.955 -10.512 4.929 1.00 91.81 85 PRO A N 1
ATOM 685 C CA . PRO A 1 85 ? 6.296 -11.028 5.191 1.00 91.81 85 PRO A CA 1
ATOM 686 C C . PRO A 1 85 ? 7.006 -10.253 6.311 1.00 91.81 85 PRO A C 1
ATOM 688 O O . PRO A 1 85 ? 7.029 -9.023 6.290 1.00 91.81 85 PRO A O 1
ATOM 691 N N . ALA A 1 86 ? 7.686 -10.954 7.226 1.00 87.88 86 ALA A N 1
ATOM 692 C CA . ALA A 1 86 ? 8.397 -10.330 8.353 1.00 87.88 86 ALA A CA 1
ATOM 693 C C . ALA A 1 86 ? 9.420 -9.269 7.906 1.00 87.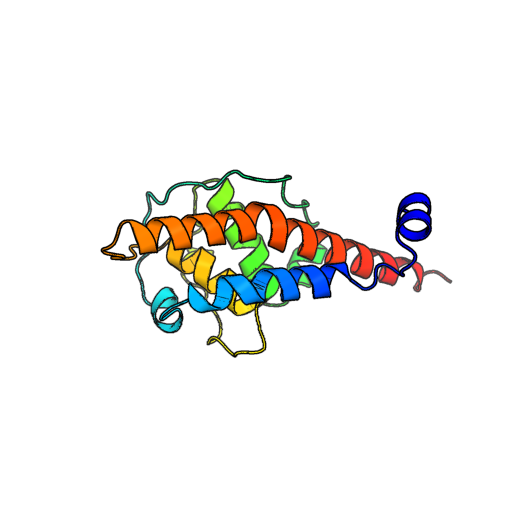88 86 ALA A C 1
ATOM 695 O O . ALA A 1 86 ? 9.477 -8.179 8.463 1.00 87.88 86 ALA A O 1
ATOM 696 N N . ARG A 1 87 ? 10.168 -9.542 6.828 1.00 88.19 87 ARG A N 1
ATOM 697 C CA . ARG A 1 87 ? 11.084 -8.566 6.214 1.00 88.19 87 ARG A CA 1
ATOM 698 C C . ARG A 1 87 ? 10.378 -7.262 5.837 1.00 88.19 87 ARG A C 1
ATOM 700 O O . ARG A 1 87 ? 10.965 -6.201 5.986 1.00 88.19 87 ARG A O 1
ATOM 707 N N . LEU A 1 88 ? 9.164 -7.349 5.292 1.00 88.81 88 LEU A N 1
ATOM 708 C CA . LEU A 1 88 ? 8.405 -6.185 4.835 1.00 88.81 88 LEU A CA 1
ATOM 709 C C . LEU A 1 88 ? 7.864 -5.375 6.020 1.00 88.81 88 LEU A C 1
ATOM 711 O O . LEU A 1 88 ? 7.828 -4.152 5.947 1.00 88.81 88 LEU A O 1
ATOM 715 N N . ALA A 1 89 ? 7.499 -6.050 7.113 1.00 86.56 89 ALA A N 1
ATOM 716 C CA . ALA A 1 89 ? 7.056 -5.413 8.351 1.00 86.56 89 ALA A CA 1
ATOM 717 C C . ALA A 1 89 ? 8.136 -4.539 9.013 1.00 86.56 89 ALA A C 1
ATOM 719 O O . ALA A 1 89 ? 7.796 -3.545 9.649 1.00 86.56 89 ALA A O 1
ATOM 720 N N . LEU A 1 90 ? 9.412 -4.909 8.846 1.00 84.75 90 LEU A N 1
ATOM 721 C CA . LEU A 1 90 ? 10.575 -4.221 9.420 1.00 84.75 90 LEU A CA 1
ATOM 722 C C . LEU A 1 90 ? 11.083 -3.042 8.577 1.00 84.75 90 LEU A C 1
ATOM 724 O O . LEU A 1 90 ? 12.010 -2.357 8.997 1.00 84.75 90 LEU A O 1
ATOM 728 N N . LEU A 1 91 ? 10.543 -2.825 7.373 1.00 84.50 91 LEU A N 1
ATOM 729 C CA . LEU A 1 91 ? 10.984 -1.712 6.536 1.00 84.50 91 LEU A CA 1
ATOM 730 C C . LEU A 1 91 ? 10.413 -0.393 7.060 1.00 84.50 91 LEU A C 1
ATOM 732 O O . LEU A 1 91 ? 9.196 -0.231 7.165 1.00 84.50 91 LEU A O 1
ATOM 736 N N . GLU A 1 92 ? 11.302 0.564 7.316 1.00 76.31 92 GLU A N 1
ATOM 737 C CA . GLU A 1 92 ? 10.916 1.937 7.616 1.00 76.31 92 GLU A CA 1
ATOM 738 C C . GLU A 1 92 ? 10.330 2.607 6.372 1.00 76.31 92 GLU A C 1
ATOM 740 O O . GLU A 1 92 ? 10.913 2.588 5.283 1.00 76.31 92 GLU A O 1
ATOM 745 N N . ILE A 1 93 ? 9.163 3.224 6.541 1.00 79.81 93 ILE A N 1
ATOM 746 C CA . ILE A 1 93 ? 8.559 4.065 5.511 1.00 79.81 93 ILE A CA 1
ATOM 747 C C . ILE A 1 93 ? 8.979 5.500 5.791 1.00 79.81 93 ILE A C 1
ATOM 749 O O . ILE A 1 93 ? 8.866 5.975 6.922 1.00 79.81 93 ILE A O 1
ATOM 753 N N . ARG A 1 94 ? 9.408 6.223 4.755 1.00 77.31 94 ARG A N 1
ATOM 754 C CA . ARG A 1 94 ? 9.777 7.637 4.889 1.00 77.31 94 ARG A CA 1
ATOM 755 C C . ARG A 1 94 ? 8.648 8.462 5.534 1.00 77.31 94 ARG A C 1
ATOM 757 O O . ARG A 1 94 ? 7.478 8.106 5.359 1.00 77.31 94 ARG A O 1
ATOM 764 N N . PRO A 1 95 ? 8.965 9.530 6.291 1.00 72.44 95 PRO A N 1
ATOM 765 C CA . PRO A 1 95 ? 7.959 10.432 6.855 1.00 72.44 95 PRO A CA 1
ATOM 766 C C . PRO A 1 95 ? 7.002 10.961 5.786 1.00 72.44 95 PRO A C 1
ATOM 768 O O . PRO A 1 95 ? 7.396 11.122 4.624 1.00 72.44 95 PRO A O 1
ATOM 771 N N . VAL A 1 96 ? 5.749 11.233 6.161 1.00 65.31 96 VAL A N 1
ATOM 772 C CA . VAL A 1 96 ? 4.795 11.822 5.216 1.00 65.31 96 VAL A CA 1
ATOM 773 C C . VAL A 1 96 ? 5.249 13.238 4.867 1.00 65.31 96 VAL A C 1
ATOM 775 O O . VAL A 1 96 ? 5.446 14.079 5.735 1.00 65.31 96 VAL A O 1
ATOM 778 N N . ASN A 1 97 ? 5.366 13.524 3.574 1.00 64.12 97 ASN A N 1
ATOM 779 C CA . ASN A 1 97 ? 5.483 14.885 3.064 1.00 64.12 97 ASN A CA 1
ATOM 780 C C . ASN A 1 97 ? 4.279 15.163 2.149 1.00 64.12 97 ASN A C 1
ATOM 782 O O . ASN A 1 97 ? 3.845 14.285 1.399 1.00 64.12 97 ASN A O 1
ATOM 786 N N . HIS A 1 98 ? 3.729 16.378 2.213 1.00 54.81 98 HIS A N 1
ATOM 787 C CA . HIS A 1 98 ? 2.478 16.790 1.565 1.00 54.81 98 HIS A CA 1
ATOM 788 C C . HIS A 1 98 ? 2.424 16.537 0.048 1.00 54.81 98 HIS A C 1
ATOM 790 O O . HIS A 1 98 ? 1.329 16.385 -0.508 1.00 54.81 98 HIS A O 1
ATOM 796 N N . SER A 1 99 ? 3.587 16.468 -0.604 1.00 57.09 99 SER A N 1
ATOM 797 C CA . SER A 1 99 ? 3.767 16.230 -2.039 1.00 57.09 99 SER A CA 1
ATOM 798 C C . SER A 1 99 ? 3.850 14.751 -2.450 1.00 57.09 99 SER A C 1
ATOM 800 O O . SER A 1 99 ? 3.868 14.470 -3.646 1.00 57.09 99 SER A O 1
ATOM 802 N N . HIS A 1 100 ? 3.890 13.792 -1.515 1.00 74.56 100 HIS A N 1
ATOM 803 C CA . HIS A 1 100 ? 4.216 12.391 -1.823 1.00 74.56 100 HIS A CA 1
ATOM 804 C C . HIS A 1 100 ? 3.094 11.411 -1.466 1.00 74.56 100 HIS A C 1
ATOM 806 O O . HIS A 1 100 ? 3.185 10.655 -0.498 1.00 74.56 100 HIS A O 1
ATOM 812 N N . TRP A 1 101 ? 2.059 11.358 -2.308 1.00 82.56 101 TRP A N 1
ATOM 813 C CA . TRP A 1 101 ? 0.943 10.429 -2.116 1.00 82.56 101 TRP A CA 1
ATOM 814 C C . TRP A 1 101 ? 1.357 8.950 -2.094 1.00 82.56 101 TRP A C 1
ATOM 816 O O . TRP A 1 101 ? 0.786 8.174 -1.339 1.00 82.56 101 TRP A O 1
ATOM 826 N N . LEU A 1 102 ? 2.389 8.544 -2.844 1.00 86.50 102 LEU A N 1
ATOM 827 C CA . LEU A 1 102 ? 2.901 7.168 -2.782 1.00 86.50 102 LEU A CA 1
ATOM 828 C C . LEU A 1 102 ? 3.321 6.774 -1.353 1.00 86.50 102 LEU A C 1
ATOM 830 O O . LEU A 1 102 ? 3.012 5.676 -0.897 1.00 86.50 102 LEU A O 1
ATOM 834 N N . THR A 1 103 ? 3.990 7.676 -0.633 1.00 85.62 103 THR A N 1
ATOM 835 C CA . THR A 1 103 ? 4.397 7.464 0.763 1.00 85.62 103 THR A CA 1
ATOM 836 C C . THR A 1 103 ? 3.177 7.424 1.685 1.00 85.62 103 THR A C 1
ATOM 838 O O . THR A 1 103 ? 3.101 6.572 2.569 1.00 85.62 103 THR A O 1
ATOM 841 N N . THR A 1 104 ? 2.192 8.292 1.443 1.00 85.94 104 THR A N 1
ATOM 842 C CA . THR A 1 104 ? 0.904 8.290 2.151 1.00 85.94 104 THR A CA 1
ATOM 843 C C . THR A 1 104 ? 0.160 6.964 1.966 1.00 85.94 104 THR A C 1
ATOM 845 O O . THR A 1 104 ? -0.235 6.352 2.954 1.00 85.94 104 THR A O 1
ATOM 848 N N . ALA A 1 105 ? 0.038 6.472 0.731 1.00 89.50 105 ALA A N 1
ATOM 849 C CA . ALA A 1 105 ? -0.613 5.205 0.405 1.00 89.50 105 ALA A CA 1
ATOM 850 C C . ALA A 1 105 ? 0.117 4.000 1.022 1.00 89.50 105 ALA A C 1
ATOM 852 O O . ALA A 1 105 ? -0.521 3.114 1.586 1.00 89.50 105 ALA A O 1
ATOM 853 N N . ASN A 1 106 ? 1.455 3.999 0.996 1.00 91.44 106 ASN A N 1
ATOM 854 C CA . ASN A 1 106 ? 2.264 2.985 1.678 1.00 91.44 106 ASN A CA 1
ATOM 855 C C . ASN A 1 106 ? 1.978 2.953 3.189 1.00 91.44 106 ASN A C 1
ATOM 857 O O . ASN A 1 106 ? 1.840 1.876 3.766 1.00 91.44 106 ASN A O 1
ATOM 861 N N . ARG A 1 107 ? 1.900 4.124 3.837 1.00 88.31 107 ARG A N 1
ATOM 862 C CA . ARG A 1 107 ? 1.639 4.239 5.282 1.00 88.31 107 ARG A CA 1
ATOM 863 C C . ARG A 1 107 ? 0.215 3.848 5.659 1.00 88.31 107 ARG A C 1
ATOM 865 O O . ARG A 1 107 ? 0.037 3.229 6.699 1.00 88.31 107 ARG A O 1
ATOM 872 N N . LEU A 1 108 ? -0.764 4.162 4.818 1.00 89.38 108 LEU A N 1
ATOM 873 C CA . LEU A 1 108 ? -2.157 3.734 4.968 1.00 89.38 108 LEU A CA 1
ATOM 874 C C . LEU A 1 108 ? -2.273 2.203 4.925 1.00 89.38 108 LEU A C 1
ATOM 876 O O . LEU A 1 108 ? -2.718 1.588 5.894 1.00 89.38 108 LEU A O 1
ATOM 880 N N . LEU A 1 109 ? -1.677 1.569 3.911 1.00 92.19 109 LEU A N 1
ATOM 881 C CA . LEU A 1 109 ? -1.616 0.107 3.844 1.00 92.19 109 LEU A CA 1
ATOM 882 C C . LEU A 1 109 ? -0.845 -0.501 5.021 1.00 92.19 109 LEU A C 1
ATOM 884 O O . LEU A 1 109 ? -1.220 -1.561 5.524 1.00 92.19 109 LEU A O 1
ATOM 888 N N . ARG A 1 110 ? 0.224 0.160 5.488 1.00 92.12 110 ARG A N 1
ATOM 889 C CA . ARG A 1 110 ? 0.956 -0.264 6.689 1.00 92.12 110 ARG A CA 1
ATOM 890 C C . ARG A 1 110 ? 0.089 -0.160 7.934 1.00 92.12 110 ARG A C 1
ATOM 892 O O . ARG A 1 110 ? 0.138 -1.075 8.748 1.00 92.12 110 ARG A O 1
ATOM 899 N N . LEU A 1 111 ? -0.704 0.901 8.064 1.00 89.06 111 LEU A N 1
ATOM 900 C CA . LEU A 1 111 ? -1.656 1.079 9.152 1.00 89.06 111 LEU A CA 1
ATOM 901 C C . LEU A 1 111 ? -2.708 -0.029 9.130 1.00 89.06 111 LEU A C 1
ATOM 903 O O . LEU A 1 111 ? -2.969 -0.599 10.179 1.00 89.06 111 LEU A O 1
ATOM 907 N N . TRP A 1 112 ? -3.249 -0.388 7.962 1.00 91.00 112 TRP A N 1
ATOM 908 C CA . TRP A 1 112 ? -4.238 -1.464 7.814 1.00 91.00 112 TRP A CA 1
ATOM 909 C C . TRP A 1 112 ? -3.748 -2.825 8.325 1.00 91.00 112 TRP A C 1
ATOM 911 O O . TRP A 1 112 ? -4.500 -3.577 8.945 1.00 91.00 112 TRP A O 1
ATOM 921 N N . VAL A 1 113 ? -2.473 -3.147 8.090 1.00 92.12 113 VAL A N 1
ATOM 922 C CA . VAL A 1 113 ? -1.862 -4.396 8.578 1.00 92.12 113 VAL A CA 1
ATOM 923 C C . VAL A 1 113 ? -1.348 -4.295 10.022 1.00 92.12 113 VAL A C 1
ATOM 925 O O . VAL A 1 113 ? -0.871 -5.290 10.569 1.00 92.12 113 VAL A O 1
ATOM 928 N N . SER A 1 114 ? -1.440 -3.125 10.660 1.00 90.19 114 SER A N 1
ATOM 929 C CA . SER A 1 114 ? -1.065 -2.905 12.063 1.00 90.19 114 SER A CA 1
ATOM 930 C C . SER A 1 114 ? -2.168 -3.303 13.044 1.00 90.19 114 SER A C 1
ATOM 932 O O . SER A 1 114 ? -3.350 -3.375 12.712 1.00 90.19 114 SER A O 1
ATOM 934 N N . LYS A 1 115 ? -1.806 -3.446 14.322 1.00 87.50 115 LYS A N 1
ATOM 935 C CA . LYS A 1 115 ? -2.734 -3.439 15.463 1.00 87.50 115 LYS A CA 1
ATOM 936 C C . LYS A 1 115 ? -3.231 -2.015 15.751 1.00 87.50 115 LYS A C 1
ATOM 938 O O . LYS A 1 115 ? -3.020 -1.476 16.834 1.00 87.50 115 LYS A O 1
ATOM 943 N N . HIS A 1 116 ? -3.858 -1.378 14.768 1.00 78.38 116 HIS A N 1
ATOM 944 C CA . HIS A 1 116 ? -4.356 -0.018 14.920 1.00 78.38 116 HIS A CA 1
ATOM 945 C C . HIS A 1 116 ? -5.558 0.005 15.888 1.00 78.38 116 HIS A C 1
ATOM 947 O O . HIS A 1 116 ? -6.608 -0.581 15.627 1.00 78.38 116 HIS A O 1
ATOM 953 N N . GLU A 1 117 ? -5.449 0.703 17.022 1.00 70.25 117 GLU A N 1
ATOM 954 C CA . GLU A 1 117 ? -6.552 0.848 17.990 1.00 70.25 117 GLU A CA 1
ATOM 955 C C . GLU A 1 117 ? -7.594 1.895 17.550 1.00 70.25 117 GLU A C 1
ATOM 957 O O . GLU A 1 117 ? -8.085 2.683 18.360 1.00 70.25 117 GLU A O 1
ATOM 962 N N . LEU A 1 118 ? -7.939 1.950 16.260 1.00 70.88 118 LEU A N 1
ATOM 963 C CA . LEU A 1 118 ? -8.900 2.925 15.736 1.00 70.88 118 LEU A CA 1
ATOM 964 C C . LEU A 1 118 ? -10.298 2.669 16.326 1.00 70.88 118 LEU A C 1
ATOM 966 O O . LEU A 1 118 ? -11.106 1.897 15.808 1.00 70.88 118 LEU A O 1
ATOM 970 N N . LYS A 1 119 ? -10.585 3.336 17.448 1.00 56.53 119 LYS A N 1
ATOM 971 C CA . LYS A 1 119 ? -11.830 3.245 18.217 1.00 56.53 119 LYS A CA 1
ATOM 972 C C . LYS A 1 119 ? -12.870 4.178 17.599 1.00 56.53 119 LYS A C 1
ATOM 974 O O . LYS A 1 119 ? -13.092 5.295 18.048 1.00 56.53 119 LYS A O 1
ATOM 979 N N . GLY A 1 120 ? -13.500 3.730 16.517 1.00 63.09 120 GLY A N 1
ATOM 980 C CA . GLY A 1 120 ? -14.636 4.430 15.918 1.00 63.09 120 GLY A CA 1
ATOM 981 C C . GLY A 1 120 ? -15.130 3.756 14.644 1.00 63.09 120 GLY A C 1
ATOM 982 O O . 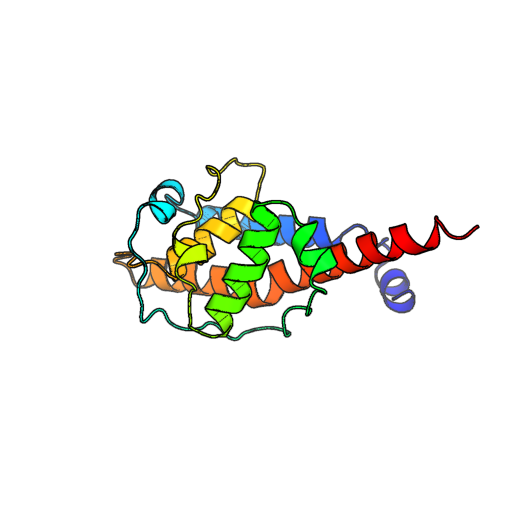GLY A 1 120 ? -14.375 3.629 13.683 1.00 63.09 120 GLY A O 1
ATOM 983 N N . LYS A 1 121 ? -16.418 3.373 14.602 1.00 64.25 121 LYS A N 1
ATOM 984 C CA . LYS A 1 121 ? -17.035 2.729 13.422 1.00 64.25 121 LYS A CA 1
ATOM 985 C C . LYS A 1 121 ? -16.850 3.543 12.135 1.00 64.25 121 LYS A C 1
ATOM 987 O O . LYS A 1 121 ? -16.746 2.950 11.069 1.00 64.25 121 LYS A O 1
ATOM 992 N N . ASN A 1 122 ? -16.801 4.872 12.232 1.00 71.81 122 ASN A N 1
ATOM 993 C CA . ASN A 1 122 ? -16.618 5.750 11.076 1.00 71.81 122 ASN A CA 1
ATOM 994 C C . ASN A 1 122 ? -15.157 5.778 10.604 1.00 71.81 122 ASN A C 1
ATOM 996 O O . ASN A 1 122 ? -14.912 5.635 9.414 1.00 71.81 122 ASN A O 1
ATOM 1000 N N . HIS A 1 123 ? -14.187 5.867 11.520 1.00 75.00 123 HIS A N 1
ATOM 1001 C CA . HIS A 1 123 ? -12.762 5.872 11.170 1.00 75.00 123 HIS A CA 1
ATOM 1002 C C . HIS A 1 123 ? -12.325 4.559 10.514 1.00 75.00 123 HIS A C 1
ATOM 1004 O O . HIS A 1 123 ? -11.636 4.588 9.501 1.00 75.00 123 HIS A O 1
ATOM 1010 N N . LEU A 1 124 ? -12.792 3.417 11.030 1.00 78.38 124 LEU A N 1
ATOM 1011 C CA . LEU A 1 124 ? -12.475 2.113 10.447 1.00 78.38 124 LEU A CA 1
ATOM 1012 C C . LEU A 1 124 ? -13.057 1.948 9.036 1.00 78.38 124 LEU A C 1
ATOM 1014 O O . LEU A 1 124 ? -12.369 1.469 8.141 1.00 78.38 124 LEU A O 1
ATOM 1018 N N . LYS A 1 125 ? -14.310 2.373 8.824 1.00 82.38 125 LYS A N 1
ATOM 1019 C CA . LYS A 1 125 ? -14.947 2.337 7.499 1.00 82.38 125 LYS A CA 1
ATOM 1020 C C . LYS A 1 125 ? -14.251 3.258 6.503 1.00 82.38 125 LYS A C 1
ATOM 1022 O O . LYS A 1 125 ? -14.068 2.872 5.355 1.00 82.38 125 LYS A O 1
ATOM 1027 N N . ASN A 1 126 ? -13.864 4.452 6.942 1.00 83.31 126 ASN A N 1
ATOM 1028 C CA . ASN A 1 126 ? -13.148 5.407 6.103 1.00 83.31 126 ASN A CA 1
ATOM 1029 C C . ASN A 1 126 ? -11.772 4.863 5.713 1.00 83.31 126 ASN A C 1
ATOM 1031 O O . ASN A 1 126 ? -11.420 4.926 4.540 1.00 83.31 126 ASN A O 1
ATOM 1035 N N . LEU A 1 127 ? -11.038 4.271 6.663 1.00 83.81 127 LEU A N 1
ATOM 1036 C CA . LEU A 1 127 ? -9.771 3.601 6.375 1.00 83.81 127 LEU A CA 1
ATOM 1037 C C . LEU A 1 127 ? -9.979 2.479 5.355 1.00 83.81 127 LEU A C 1
ATOM 1039 O O . LEU A 1 127 ? -9.354 2.499 4.305 1.00 83.81 127 LEU A O 1
ATOM 1043 N N . GLN A 1 128 ? -10.920 1.564 5.605 1.00 88.00 128 GLN A N 1
ATOM 1044 C CA . GLN A 1 128 ? -11.211 0.463 4.685 1.00 88.00 128 GLN A CA 1
ATOM 1045 C C . GLN A 1 128 ? -11.547 0.961 3.269 1.00 88.00 128 GLN A C 1
ATOM 1047 O O . GLN A 1 128 ? -11.035 0.420 2.294 1.00 88.00 128 GLN A O 1
ATOM 1052 N N . PHE A 1 129 ? -12.365 2.010 3.145 1.00 88.19 129 PHE A N 1
ATOM 1053 C CA . PHE A 1 129 ? -12.706 2.606 1.852 1.00 88.19 129 PHE A CA 1
ATOM 1054 C C . PHE A 1 129 ? -11.469 3.136 1.110 1.00 88.19 129 PHE A C 1
ATOM 1056 O O . PHE A 1 129 ? -11.331 2.947 -0.100 1.00 88.19 129 PHE A O 1
ATOM 1063 N N . ILE A 1 130 ? -10.549 3.774 1.836 1.00 88.06 130 ILE A N 1
ATOM 1064 C CA . ILE A 1 130 ? -9.288 4.269 1.279 1.00 88.06 130 ILE A CA 1
ATOM 1065 C C . ILE A 1 130 ? -8.392 3.103 0.858 1.00 88.06 130 ILE A C 1
ATOM 1067 O O . ILE A 1 130 ? -7.867 3.128 -0.253 1.00 88.06 130 ILE A O 1
ATOM 1071 N N . GLU A 1 131 ? -8.260 2.063 1.680 1.00 90.56 131 GLU A N 1
ATOM 1072 C CA . GLU A 1 131 ? -7.458 0.886 1.332 1.00 90.56 131 GLU A CA 1
ATOM 1073 C C . GLU A 1 131 ? -8.009 0.154 0.103 1.00 90.56 131 GLU A C 1
ATOM 1075 O O . GLU A 1 131 ? -7.253 -0.245 -0.785 1.00 90.56 131 GLU A O 1
ATOM 1080 N N . GLU A 1 132 ? -9.333 0.022 -0.002 1.00 91.94 132 GLU A N 1
ATOM 1081 C CA . GLU A 1 132 ? -10.000 -0.550 -1.173 1.00 91.94 132 GLU A CA 1
ATOM 1082 C C . GLU A 1 132 ? -9.725 0.272 -2.438 1.00 91.94 132 GLU A C 1
ATOM 1084 O O . GLU A 1 132 ? -9.410 -0.297 -3.488 1.00 91.94 132 GLU A O 1
ATOM 1089 N N . PHE A 1 133 ? -9.766 1.605 -2.348 1.00 89.94 133 PHE A N 1
ATOM 1090 C CA . PHE A 1 133 ? -9.371 2.483 -3.450 1.00 89.94 133 PHE A CA 1
ATOM 1091 C C . PHE A 1 133 ? -7.889 2.313 -3.812 1.00 89.94 133 PHE A C 1
ATOM 1093 O O . PHE A 1 133 ? -7.538 2.187 -4.990 1.00 89.94 133 PHE A O 1
ATOM 1100 N N . ILE A 1 134 ? -7.010 2.268 -2.811 1.00 91.44 134 ILE A N 1
ATOM 1101 C CA . ILE A 1 134 ? -5.567 2.154 -3.010 1.00 91.44 134 ILE A CA 1
ATOM 1102 C C . ILE A 1 134 ? -5.216 0.834 -3.721 1.00 91.44 134 ILE A C 1
ATOM 1104 O O . ILE A 1 134 ? -4.481 0.824 -4.715 1.00 91.44 134 ILE A O 1
ATOM 1108 N N . ILE A 1 135 ? -5.771 -0.279 -3.240 1.00 93.25 135 ILE A N 1
ATOM 1109 C CA . ILE A 1 135 ? -5.509 -1.633 -3.748 1.00 93.25 135 ILE A CA 1
ATOM 1110 C C . ILE A 1 135 ? -6.212 -1.878 -5.082 1.00 93.25 135 ILE A C 1
ATOM 1112 O O . ILE A 1 135 ? -5.637 -2.505 -5.975 1.00 93.25 135 ILE A O 1
ATOM 1116 N N . GLY A 1 136 ? -7.455 -1.414 -5.211 1.00 90.75 136 GLY A N 1
ATOM 1117 C CA . GLY A 1 136 ? -8.312 -1.698 -6.356 1.00 90.75 136 GLY A CA 1
ATOM 1118 C C . GLY A 1 136 ? -8.141 -0.739 -7.526 1.00 90.75 136 GLY A C 1
ATOM 1119 O O . GLY A 1 136 ? -8.477 -1.099 -8.651 1.00 90.75 136 GLY A O 1
ATOM 1120 N N . VAL A 1 137 ? -7.625 0.469 -7.295 1.00 88.56 137 VAL A N 1
ATOM 1121 C CA . VAL A 1 137 ? -7.532 1.508 -8.329 1.00 88.56 137 VAL A CA 1
ATOM 1122 C C . VAL A 1 137 ? -6.130 2.095 -8.392 1.00 88.56 137 VAL A C 1
ATOM 1124 O O . VAL A 1 137 ? -5.511 2.038 -9.456 1.00 88.56 137 VAL A O 1
ATOM 1127 N N . TYR A 1 138 ? -5.608 2.617 -7.278 1.00 89.06 138 TYR A N 1
ATOM 1128 C CA . TYR A 1 138 ? -4.380 3.413 -7.296 1.00 89.06 138 TYR A CA 1
ATOM 1129 C C . TYR A 1 138 ? -3.155 2.618 -7.765 1.00 89.06 138 TYR A C 1
ATOM 1131 O O . TYR A 1 138 ? -2.597 2.919 -8.822 1.00 89.06 138 TYR A O 1
ATOM 1139 N N . TYR A 1 139 ? -2.752 1.572 -7.036 1.00 91.19 139 TYR A N 1
ATOM 1140 C CA . TYR A 1 139 ? -1.554 0.804 -7.389 1.00 91.19 139 TYR A CA 1
ATOM 1141 C C . TYR A 1 139 ? -1.667 0.043 -8.713 1.00 91.19 139 TYR A C 1
ATOM 1143 O O . TYR A 1 139 ? -0.696 0.069 -9.474 1.00 91.19 139 TYR A O 1
ATOM 1151 N N . PRO A 1 140 ? -2.804 -0.599 -9.057 1.00 90.56 140 PRO A N 1
ATOM 1152 C CA . PRO A 1 140 ? -2.964 -1.187 -10.381 1.00 90.56 140 PRO A CA 1
ATOM 1153 C C . PRO A 1 140 ? -2.745 -0.167 -11.502 1.00 90.56 140 PRO A C 1
ATOM 1155 O O . PRO A 1 140 ? -2.023 -0.458 -12.454 1.00 90.56 140 PRO A O 1
ATOM 1158 N N . CYS A 1 141 ? -3.308 1.040 -11.390 1.00 86.81 141 CYS A N 1
ATOM 1159 C CA . CYS A 1 141 ? -3.080 2.097 -12.376 1.00 86.81 141 CYS A CA 1
ATOM 1160 C C . CYS A 1 141 ? -1.615 2.550 -12.397 1.00 86.81 141 CYS A C 1
ATOM 1162 O O . CYS A 1 141 ? -1.020 2.618 -13.474 1.00 86.81 141 CYS A O 1
ATOM 1164 N N . TRP A 1 142 ? -1.024 2.798 -11.226 1.00 86.75 142 TRP A N 1
ATOM 1165 C CA . TRP A 1 142 ? 0.350 3.278 -11.084 1.00 86.75 142 TRP A CA 1
ATOM 1166 C C . TRP A 1 142 ? 1.366 2.316 -11.717 1.00 86.75 142 TRP A C 1
ATOM 1168 O O . TRP A 1 142 ? 2.159 2.713 -12.572 1.00 86.75 142 TRP A O 1
ATOM 1178 N N . PHE A 1 143 ? 1.304 1.021 -11.387 1.00 86.56 143 PHE A N 1
ATOM 1179 C CA . PHE A 1 143 ? 2.241 0.038 -11.942 1.00 86.56 143 PHE A CA 1
ATOM 1180 C C . PHE A 1 143 ? 1.995 -0.246 -13.426 1.00 86.56 143 PHE A C 1
ATOM 1182 O O . PHE A 1 143 ? 2.951 -0.486 -14.161 1.00 86.56 143 PHE A O 1
ATOM 1189 N N . ASN A 1 144 ? 0.749 -0.159 -13.901 1.00 84.69 144 ASN A N 1
ATOM 1190 C CA . ASN A 1 144 ? 0.460 -0.255 -15.333 1.00 84.69 144 ASN A CA 1
ATOM 1191 C C . ASN A 1 144 ? 1.090 0.895 -16.130 1.00 84.69 144 ASN A C 1
ATOM 1193 O O . ASN A 1 144 ? 1.538 0.678 -17.255 1.00 84.69 144 ASN A O 1
ATOM 1197 N N . VAL A 1 145 ? 1.121 2.110 -15.575 1.00 79.19 145 VAL A N 1
ATOM 1198 C CA . VAL A 1 145 ? 1.822 3.253 -16.180 1.00 79.19 145 VAL A CA 1
ATOM 1199 C C . VAL A 1 145 ? 3.331 3.031 -16.119 1.00 79.19 145 VAL A C 1
ATOM 1201 O O . VAL A 1 145 ? 4.003 3.126 -17.146 1.00 79.19 145 VAL A O 1
ATOM 1204 N N . LYS A 1 146 ? 3.860 2.639 -14.955 1.00 75.94 146 LYS A N 1
ATOM 1205 C CA . LYS A 1 146 ? 5.301 2.436 -14.764 1.00 75.94 146 LYS A CA 1
ATOM 1206 C C . LYS A 1 146 ? 5.886 1.397 -15.720 1.00 75.94 146 LYS A C 1
ATOM 1208 O O . LYS A 1 146 ? 6.901 1.670 -16.351 1.00 75.94 146 LYS A O 1
ATOM 1213 N N . VAL A 1 147 ? 5.228 0.247 -15.881 1.00 73.44 147 VAL A N 1
ATOM 1214 C CA . VAL A 1 147 ? 5.680 -0.807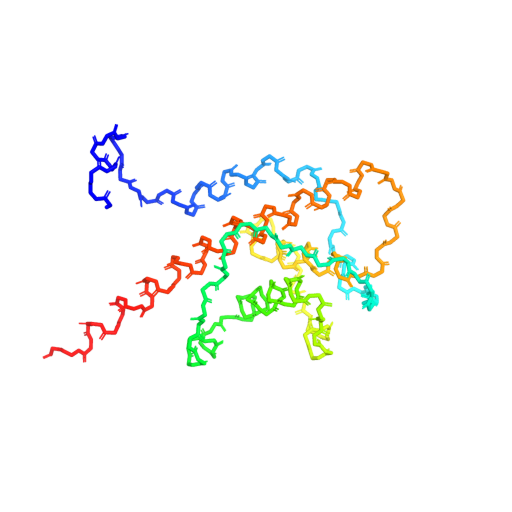 -16.806 1.00 73.44 147 VAL A CA 1
ATOM 1215 C C . VAL A 1 147 ? 5.683 -0.319 -18.251 1.00 73.44 147 VAL A C 1
ATOM 1217 O O . VAL A 1 147 ? 6.641 -0.580 -18.967 1.00 73.44 147 VAL A O 1
ATOM 1220 N N . LYS A 1 148 ? 4.662 0.433 -18.679 1.00 68.94 148 LYS A N 1
ATOM 1221 C CA . LYS A 1 148 ? 4.613 0.980 -20.044 1.00 68.94 148 LYS A CA 1
ATOM 1222 C C . LYS A 1 148 ? 5.778 1.924 -20.332 1.00 68.94 148 LYS A C 1
ATOM 1224 O O . LYS A 1 148 ? 6.325 1.862 -21.425 1.00 68.94 148 LYS A O 1
ATOM 1229 N N . HIS A 1 149 ? 6.168 2.751 -19.364 1.00 61.41 149 HIS A N 1
ATOM 1230 C CA . HIS A 1 149 ? 7.321 3.637 -19.518 1.00 61.41 149 HIS A CA 1
ATOM 1231 C C . HIS A 1 149 ? 8.650 2.875 -19.490 1.00 61.41 149 HIS A C 1
ATOM 1233 O O . HIS A 1 149 ? 9.495 3.116 -20.343 1.00 61.41 149 HIS A O 1
ATOM 1239 N N . SER A 1 150 ? 8.812 1.898 -18.593 1.00 57.59 150 SER A N 1
ATOM 1240 C CA . SER A 1 150 ? 10.027 1.071 -18.547 1.00 57.59 150 SER A CA 1
ATOM 1241 C C . SER A 1 150 ? 10.192 0.168 -19.777 1.00 57.59 150 SER A C 1
ATOM 1243 O O . SER A 1 150 ? 11.314 -0.115 -20.179 1.00 57.59 150 SER A O 1
ATOM 1245 N N . SER A 1 151 ? 9.101 -0.268 -20.415 1.00 49.03 151 SER A N 1
ATOM 1246 C CA . SER A 1 151 ? 9.164 -1.006 -21.684 1.00 49.03 151 SER A CA 1
ATOM 1247 C C . SER A 1 151 ? 9.477 -0.112 -22.889 1.00 49.03 151 SER A C 1
ATOM 1249 O O . SER A 1 151 ? 10.020 -0.614 -23.863 1.00 49.03 151 SER A O 1
ATOM 1251 N N . GLN A 1 152 ? 9.188 1.193 -22.833 1.00 42.12 152 GLN A N 1
ATOM 1252 C CA . GLN A 1 152 ? 9.538 2.140 -23.903 1.00 42.12 152 GLN A CA 1
ATOM 1253 C C . GLN A 1 152 ? 11.024 2.535 -23.904 1.00 42.12 152 GLN A C 1
ATOM 1255 O O . GLN A 1 152 ? 11.530 2.963 -24.936 1.00 42.12 152 GLN A O 1
ATOM 1260 N N . GLU A 1 153 ? 11.744 2.357 -22.793 1.00 32.16 153 GLU A N 1
ATOM 1261 C CA . GLU A 1 153 ? 13.193 2.609 -22.725 1.00 32.16 153 GLU A CA 1
ATOM 1262 C C . GLU A 1 153 ? 14.039 1.463 -23.310 1.00 32.16 153 GLU A C 1
ATOM 1264 O O . GLU A 1 153 ? 15.196 1.677 -23.662 1.00 32.16 153 GLU A O 1
ATOM 1269 N N . ILE A 1 154 ? 13.475 0.260 -23.481 1.00 37.56 154 ILE A N 1
ATOM 1270 C CA . ILE A 1 154 ? 14.206 -0.890 -24.045 1.00 37.56 154 ILE A CA 1
ATOM 1271 C C . ILE A 1 154 ? 14.304 -0.803 -25.581 1.00 37.56 154 ILE A C 1
ATOM 1273 O O . ILE A 1 154 ? 15.299 -1.247 -26.153 1.00 37.56 154 ILE A O 1
ATOM 1277 N N . ASP A 1 155 ? 13.350 -0.147 -26.247 1.00 33.91 155 ASP A N 1
ATOM 1278 C CA . ASP A 1 155 ? 13.313 -0.049 -27.716 1.00 33.91 155 ASP A CA 1
ATOM 1279 C C . ASP A 1 155 ? 14.218 1.060 -28.301 1.00 33.91 155 ASP A C 1
ATOM 1281 O O . ASP A 1 155 ? 14.333 1.177 -29.519 1.00 33.91 155 ASP A O 1
ATOM 1285 N N . LEU A 1 156 ? 14.899 1.859 -27.467 1.00 35.03 156 LEU A N 1
ATOM 1286 C CA . LEU A 1 156 ? 15.820 2.923 -27.914 1.00 35.03 156 LEU A CA 1
ATOM 1287 C C . LEU A 1 156 ? 17.311 2.553 -27.822 1.00 35.03 156 LEU A C 1
ATOM 1289 O O . LEU A 1 156 ? 18.153 3.334 -28.254 1.00 35.03 156 LEU A O 1
ATOM 1293 N N . CYS A 1 157 ? 17.648 1.363 -27.314 1.00 32.28 157 CYS A N 1
ATOM 1294 C CA . CYS A 1 157 ? 19.033 0.876 -27.228 1.00 32.28 157 CYS A CA 1
ATOM 1295 C C . CYS A 1 157 ? 19.373 -0.219 -28.261 1.00 32.28 157 CYS A C 1
ATOM 1297 O O . CYS A 1 157 ? 20.421 -0.852 -28.148 1.00 32.28 157 CYS A O 1
ATOM 1299 N N . ILE A 1 158 ? 18.511 -0.457 -29.261 1.00 38.94 158 ILE A N 1
ATOM 1300 C CA . ILE A 1 158 ? 18.766 -1.399 -30.372 1.00 38.94 158 ILE A CA 1
ATOM 1301 C C . ILE A 1 158 ? 18.548 -0.712 -31.736 1.00 38.94 158 ILE A C 1
ATOM 1303 O O . ILE A 1 158 ? 17.783 -1.180 -32.579 1.00 38.94 158 ILE A O 1
ATOM 1307 N N . GLN A 1 159 ? 19.230 0.411 -31.958 1.00 34.00 159 GLN A N 1
ATOM 1308 C CA . GLN A 1 159 ? 19.514 0.951 -33.295 1.00 34.00 159 GLN A CA 1
ATOM 1309 C C . GLN A 1 159 ? 21.006 1.244 -33.399 1.00 34.00 159 GLN A C 1
ATOM 1311 O O . GLN A 1 159 ? 21.554 1.014 -34.498 1.00 34.00 159 GLN A O 1
#

Secondary structure (DSSP, 8-state):
-HHHHHHHTS-S-HHHHHHHHHHGGGGGG---GGGGGTSPB-TTPPP---SSPPP---HHHHHSS-HHHHHHHHHHHHHHHT---HHHHTPPPPPP-TT-HHHHHHHHHHHHTB------HHHHHHHHHHHHHIIIIIHHHHHHHHHHHHHHTGGGS--